Protein AF-A0A7W7Q3E3-F1 (afdb_monomer)

Mean predicted aligned error: 6.88 Å

Organism: NCBI:txid1768010

Sequence (98 aa):
MSEHPETGPVPVGLDIVYHEVDSMLVIAVTGEVDLQTAPALHKAVTAGIERTRGEPCVLDLTTVTFLGSAGLTTLVEATSFGEARREPLRIVVDSTVP

Secondary structure (DSSP, 8-state):
--PPP--PPPPTTEEEEEEEETTEEEEEEEEEESTTTHHHHHHHHHHHHTTSSSSPEEEEEEEEEEE-HHHHHHHHHHHHHHHHHT--EEEE------

pLDDT: mean 87.07, std 15.76, range [41.16, 97.88]

Nearest PDB structures (foldseek):
  1vc1-assem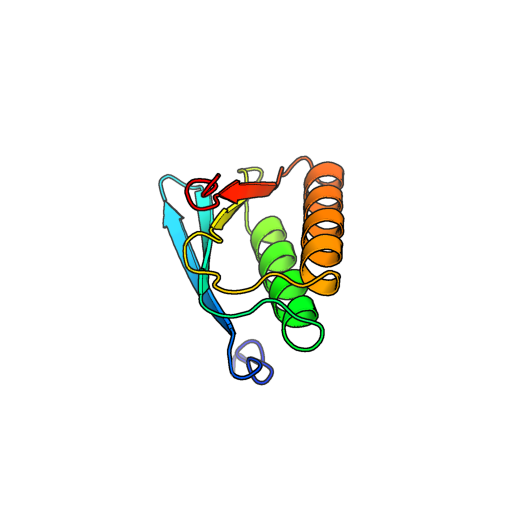bly1_B  TM=9.183E-01  e=1.420E-06  Thermotoga maritima
  1sbo-assembly1_A  TM=8.862E-01  e=2.100E-05  Thermotoga maritima
  1til-assembly1_B  TM=7.550E-01  e=6.872E-06  Geobacillus stearothermophilus
  1th8-assembly1_B  TM=7.545E-01  e=9.545E-06  Geobacillus stearothermophilus
  6jhk-assembly1_A  TM=7.669E-01  e=6.414E-05  Bacillus subtilis

Structure (mmCIF, N/CA/C/O backbone):
data_AF-A0A7W7Q3E3-F1
#
_entry.id   AF-A0A7W7Q3E3-F1
#
loop_
_atom_site.group_PDB
_atom_site.id
_atom_site.type_symbol
_atom_site.label_atom_id
_atom_site.label_alt_id
_atom_site.label_comp_id
_atom_site.label_asym_id
_atom_site.label_entity_id
_atom_site.label_seq_id
_atom_site.pdbx_PDB_ins_code
_atom_site.Cartn_x
_atom_site.Cartn_y
_atom_site.Cartn_z
_atom_site.occupancy
_atom_site.B_iso_or_equiv
_atom_site.auth_seq_id
_atom_site.auth_comp_id
_atom_site.auth_asym_id
_atom_site.auth_atom_id
_atom_site.pdbx_PDB_model_num
ATOM 1 N N . MET A 1 1 ? 12.327 -31.830 -4.289 1.00 42.03 1 MET A N 1
ATOM 2 C CA . MET A 1 1 ? 12.027 -31.272 -2.958 1.00 42.03 1 MET A CA 1
ATOM 3 C C . MET A 1 1 ? 12.282 -29.786 -3.092 1.00 42.03 1 MET A C 1
ATOM 5 O O . MET A 1 1 ? 13.428 -29.374 -3.031 1.00 42.03 1 MET A O 1
ATOM 9 N N . SER A 1 2 ? 11.260 -29.041 -3.505 1.00 41.16 2 SER A N 1
ATOM 10 C CA . SER A 1 2 ? 11.373 -27.614 -3.808 1.00 41.16 2 SER A CA 1
ATOM 11 C C . SER A 1 2 ? 10.485 -26.902 -2.809 1.00 41.16 2 SER A C 1
ATOM 13 O O . SER A 1 2 ? 9.271 -27.086 -2.818 1.00 41.16 2 SER A O 1
ATOM 15 N N . GLU A 1 3 ? 11.132 -26.215 -1.881 1.00 41.69 3 GLU A N 1
ATOM 16 C CA . GLU A 1 3 ? 10.503 -25.484 -0.794 1.00 41.69 3 GLU A CA 1
ATOM 17 C C . GLU A 1 3 ? 9.678 -24.333 -1.381 1.00 41.69 3 GLU A C 1
ATOM 19 O O . GLU A 1 3 ? 10.169 -23.520 -2.166 1.00 41.69 3 GLU A O 1
ATOM 24 N N . HIS A 1 4 ? 8.386 -24.324 -1.053 1.00 51.59 4 HIS A N 1
ATOM 25 C CA . HIS A 1 4 ? 7.493 -23.204 -1.316 1.00 51.59 4 HIS A CA 1
ATOM 26 C C . HIS A 1 4 ? 7.954 -21.991 -0.491 1.00 51.59 4 HIS A C 1
ATOM 28 O O . HIS A 1 4 ? 8.420 -22.180 0.633 1.00 51.59 4 HIS A O 1
ATOM 34 N N . PRO A 1 5 ? 7.819 -20.751 -0.993 1.00 51.50 5 PRO A N 1
ATOM 35 C CA . PRO A 1 5 ? 8.109 -19.576 -0.183 1.00 51.50 5 PRO A CA 1
ATOM 36 C C . PRO A 1 5 ? 7.147 -19.544 1.008 1.00 51.50 5 PRO A C 1
ATOM 38 O O . PRO A 1 5 ? 5.930 -19.585 0.831 1.00 51.50 5 PRO A O 1
ATOM 41 N N . GLU A 1 6 ? 7.703 -19.496 2.217 1.00 50.72 6 GLU A N 1
ATOM 42 C CA . GLU A 1 6 ? 6.939 -19.473 3.459 1.00 50.72 6 GLU A CA 1
ATOM 43 C C . GLU A 1 6 ? 6.042 -18.229 3.510 1.00 50.72 6 GLU A C 1
ATOM 45 O O . GLU A 1 6 ? 6.495 -17.085 3.648 1.00 50.72 6 GLU A O 1
ATOM 50 N N . THR A 1 7 ? 4.737 -18.459 3.388 1.00 52.84 7 THR A N 1
ATOM 51 C CA . THR A 1 7 ? 3.705 -17.486 3.722 1.00 52.84 7 THR A CA 1
ATOM 52 C C . THR A 1 7 ? 3.692 -17.348 5.241 1.00 52.84 7 THR A C 1
ATOM 54 O O . THR A 1 7 ? 3.123 -18.185 5.942 1.00 52.84 7 THR A O 1
ATOM 57 N N . GLY A 1 8 ? 4.345 -16.310 5.767 1.00 52.78 8 GLY A N 1
ATOM 58 C CA . GLY A 1 8 ? 4.083 -15.870 7.139 1.00 52.78 8 GLY A CA 1
ATOM 59 C C . GLY A 1 8 ? 2.576 -15.630 7.333 1.00 52.78 8 GLY A C 1
ATOM 60 O O . GLY A 1 8 ? 1.885 -15.377 6.342 1.00 52.78 8 GLY A O 1
ATOM 61 N N . PRO A 1 9 ? 2.045 -15.735 8.565 1.00 52.28 9 PRO A N 1
ATOM 62 C CA . PRO A 1 9 ? 0.621 -15.545 8.808 1.00 52.28 9 PRO A CA 1
ATOM 63 C C . PRO A 1 9 ? 0.208 -14.177 8.268 1.00 52.28 9 PRO A C 1
ATOM 65 O O . PRO A 1 9 ? 0.756 -13.153 8.678 1.00 52.28 9 PRO A O 1
ATOM 68 N N . VAL A 1 10 ? -0.720 -14.177 7.311 1.00 55.00 10 VAL A N 1
ATOM 69 C CA . VAL A 1 10 ? -1.329 -12.942 6.825 1.00 55.00 10 VAL A CA 1
ATOM 70 C C . VAL A 1 10 ? -2.062 -12.350 8.030 1.00 55.00 10 VAL A C 1
ATOM 72 O O . VAL A 1 10 ? -2.873 -13.063 8.633 1.00 55.00 10 VAL A O 1
ATOM 75 N N . PRO A 1 11 ? -1.730 -11.128 8.475 1.00 57.50 11 PRO A N 1
ATOM 76 C CA . PRO A 1 11 ? -2.421 -10.530 9.604 1.00 57.50 11 PRO A CA 1
ATOM 77 C C . PRO A 1 11 ? -3.926 -10.499 9.315 1.00 57.50 11 PRO A C 1
ATOM 79 O O . PRO A 1 11 ? -4.359 -10.176 8.208 1.00 57.50 11 PRO A O 1
ATOM 82 N N . VAL A 1 12 ? -4.720 -10.912 10.303 1.00 67.62 12 VAL A N 1
ATOM 83 C CA . VAL A 1 12 ? -6.179 -10.994 10.178 1.00 67.62 12 VAL A CA 1
ATOM 84 C C . VAL A 1 12 ? -6.702 -9.589 9.874 1.00 67.62 12 VAL A C 1
ATOM 86 O O . VAL A 1 12 ? -6.446 -8.678 10.654 1.00 67.62 12 VAL A O 1
ATOM 89 N N . GLY A 1 13 ? -7.396 -9.408 8.749 1.00 77.25 13 GLY A N 1
ATOM 90 C CA . GLY A 1 13 ? -7.928 -8.102 8.335 1.00 77.25 13 GLY A CA 1
ATOM 91 C C . GLY A 1 13 ? -7.267 -7.469 7.106 1.00 77.25 13 GLY A C 1
ATOM 92 O O . GLY A 1 13 ? -7.704 -6.395 6.707 1.00 77.25 13 GLY A O 1
ATOM 93 N N . LEU A 1 14 ? -6.278 -8.121 6.479 1.00 91.06 14 LEU A N 1
ATOM 94 C CA . LEU A 1 14 ? -5.728 -7.699 5.186 1.00 91.06 14 LEU A CA 1
ATOM 95 C C . LEU A 1 14 ? -5.664 -8.880 4.208 1.00 91.06 14 LEU A C 1
ATOM 97 O O . LEU A 1 14 ? -4.972 -9.862 4.471 1.00 91.06 14 LEU A O 1
ATOM 101 N N . ASP A 1 15 ? -6.354 -8.771 3.076 1.00 95.50 15 ASP A N 1
ATOM 102 C CA . ASP A 1 15 ? -6.237 -9.702 1.950 1.00 95.50 15 ASP A CA 1
ATOM 103 C C . ASP A 1 15 ? -5.470 -9.036 0.804 1.00 95.50 15 ASP A C 1
ATOM 105 O O . ASP A 1 15 ? -5.664 -7.848 0.528 1.00 95.50 15 ASP A O 1
ATOM 109 N N . ILE A 1 16 ? -4.568 -9.788 0.169 1.00 96.38 16 ILE A N 1
ATOM 110 C CA . ILE A 1 16 ? -3.711 -9.295 -0.913 1.00 96.38 16 ILE A CA 1
ATOM 111 C C . ILE A 1 16 ? -3.754 -10.291 -2.066 1.00 96.38 16 ILE A C 1
ATOM 113 O O . ILE A 1 16 ? -3.291 -11.427 -1.938 1.00 96.38 16 ILE A O 1
ATOM 117 N N . VAL A 1 17 ? -4.237 -9.831 -3.216 1.00 96.38 17 VAL A N 1
ATOM 118 C CA . VAL A 1 17 ? -4.337 -10.622 -4.444 1.00 96.38 17 VAL A CA 1
ATOM 119 C C . VAL A 1 17 ? -3.481 -9.993 -5.536 1.00 96.38 17 VAL A C 1
ATOM 121 O O . VAL A 1 17 ? -3.398 -8.774 -5.662 1.00 96.38 17 VAL A O 1
ATOM 124 N N . TYR A 1 18 ? -2.835 -10.836 -6.338 1.00 95.06 18 TYR A N 1
ATOM 125 C CA . TYR A 1 18 ? -2.008 -10.414 -7.464 1.00 95.06 18 TYR A CA 1
ATOM 126 C C . TYR A 1 18 ? -2.727 -10.738 -8.771 1.00 95.06 18 TYR A C 1
ATOM 128 O O . TYR A 1 18 ? -3.148 -11.877 -8.986 1.00 95.06 18 TYR A O 1
ATOM 136 N N . HIS A 1 19 ? -2.822 -9.756 -9.658 1.00 94.06 19 HIS A N 1
ATOM 137 C CA . HIS A 1 19 ? -3.362 -9.905 -11.002 1.00 94.06 19 HIS A CA 1
ATOM 138 C C . HIS A 1 19 ? -2.335 -9.423 -12.023 1.00 94.06 19 HIS A C 1
ATOM 140 O O . HIS A 1 19 ? -1.711 -8.384 -11.836 1.00 94.06 19 HIS A O 1
ATOM 146 N N . GLU A 1 20 ? -2.178 -10.157 -13.120 1.00 91.88 20 GLU A N 1
ATOM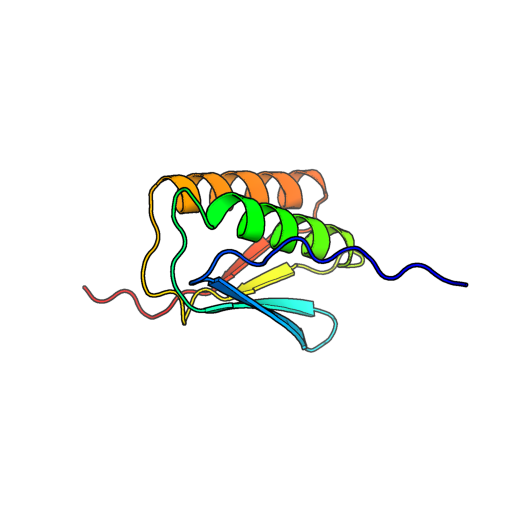 147 C CA . GLU A 1 20 ? -1.441 -9.672 -14.286 1.00 91.88 20 GLU A CA 1
ATOM 148 C C . GLU A 1 20 ? -2.444 -9.138 -15.312 1.00 91.88 20 GLU A C 1
ATOM 150 O O . GLU A 1 20 ? -3.361 -9.853 -15.721 1.00 91.88 20 GLU A O 1
ATOM 155 N N . VAL A 1 21 ? -2.283 -7.878 -15.715 1.00 88.81 21 VAL A N 1
ATOM 156 C CA . VAL A 1 21 ? -3.142 -7.199 -16.694 1.00 88.81 21 VAL A CA 1
ATOM 157 C C . VAL A 1 21 ? -2.242 -6.532 -17.720 1.00 88.81 21 VAL A C 1
ATOM 159 O O . VAL A 1 21 ? -1.464 -5.659 -17.358 1.00 88.81 21 VAL A O 1
ATOM 162 N N . ASP A 1 22 ? -2.313 -6.956 -18.985 1.00 84.81 22 ASP A N 1
ATOM 163 C CA . ASP A 1 22 ? -1.520 -6.389 -20.088 1.00 84.81 22 ASP A CA 1
ATOM 164 C C . ASP A 1 22 ? -0.038 -6.168 -19.725 1.00 84.81 22 ASP A C 1
ATOM 166 O O . ASP A 1 22 ? 0.513 -5.088 -19.917 1.00 84.81 22 ASP A O 1
ATOM 170 N N . SER A 1 23 ? 0.612 -7.201 -19.169 1.00 83.38 23 SER A N 1
ATOM 171 C CA . SER A 1 23 ? 2.008 -7.212 -18.674 1.00 83.38 23 SER A CA 1
ATOM 172 C C . SER A 1 23 ? 2.320 -6.345 -17.443 1.00 83.38 23 SER A C 1
ATOM 174 O O . SER A 1 23 ? 3.458 -6.327 -16.975 1.00 83.38 23 SER A O 1
ATOM 176 N N . MET A 1 24 ? 1.309 -5.708 -16.861 1.00 88.38 24 MET A N 1
ATOM 177 C CA . MET A 1 24 ? 1.394 -4.962 -15.613 1.00 88.38 24 MET A CA 1
ATOM 178 C C . MET A 1 24 ? 0.989 -5.838 -14.425 1.00 88.38 24 MET A C 1
ATOM 180 O O . MET A 1 24 ? 0.015 -6.590 -14.499 1.00 88.38 24 MET A O 1
ATOM 184 N N . LEU A 1 25 ? 1.710 -5.721 -13.310 1.00 94.06 25 LEU A N 1
ATOM 185 C CA . LEU A 1 25 ? 1.313 -6.360 -12.058 1.00 94.06 25 LEU A CA 1
ATOM 186 C C . LEU A 1 25 ? 0.385 -5.427 -11.283 1.00 94.06 25 LEU A C 1
ATOM 188 O O . LEU A 1 25 ? 0.757 -4.293 -10.983 1.00 94.06 25 LEU A O 1
ATOM 192 N N . VAL A 1 26 ? -0.791 -5.928 -10.926 1.00 96.31 26 VAL A N 1
ATOM 193 C CA . VAL A 1 26 ? -1.753 -5.275 -10.041 1.00 96.31 26 VAL A CA 1
ATOM 194 C C . VAL A 1 26 ? -1.792 -6.033 -8.721 1.00 96.31 26 VAL A C 1
ATOM 196 O O . VAL A 1 26 ? -1.994 -7.245 -8.691 1.00 96.31 26 VAL A O 1
ATOM 199 N N . ILE A 1 27 ? -1.606 -5.311 -7.627 1.00 97.38 27 ILE A N 1
ATOM 200 C CA . ILE A 1 27 ? -1.702 -5.803 -6.258 1.00 97.38 27 ILE A CA 1
ATOM 201 C C . ILE A 1 27 ? -2.990 -5.222 -5.684 1.00 97.38 27 ILE A C 1
ATOM 203 O O . ILE A 1 27 ? -3.036 -4.040 -5.351 1.00 97.38 27 ILE A O 1
ATOM 207 N N . ALA A 1 28 ? -4.038 -6.034 -5.613 1.00 97.44 28 ALA A N 1
ATOM 208 C CA . ALA A 1 28 ? -5.322 -5.648 -5.047 1.00 97.44 28 ALA A CA 1
ATOM 209 C C . ALA A 1 28 ? -5.338 -5.928 -3.546 1.00 97.44 28 ALA A C 1
ATOM 211 O O . ALA A 1 28 ? -4.998 -7.031 -3.112 1.00 97.44 28 ALA A O 1
ATOM 212 N N . VAL A 1 29 ? -5.726 -4.923 -2.763 1.00 97.12 29 VAL A N 1
ATOM 213 C CA . VAL A 1 29 ? -5.715 -4.980 -1.301 1.00 97.12 29 VAL A CA 1
ATOM 214 C C . VAL A 1 29 ? -7.120 -4.754 -0.757 1.00 97.12 29 VAL A C 1
ATOM 216 O O . VAL A 1 29 ? -7.786 -3.775 -1.090 1.00 97.12 29 VAL A O 1
ATOM 219 N N . THR A 1 30 ? -7.568 -5.651 0.117 1.00 95.88 30 THR A N 1
ATOM 220 C CA . THR A 1 30 ? -8.870 -5.555 0.792 1.00 95.88 30 THR A CA 1
ATOM 221 C C . THR A 1 30 ? -8.688 -5.544 2.304 1.00 95.88 30 THR A C 1
ATOM 223 O O . THR A 1 30 ? -7.890 -6.313 2.839 1.00 95.88 30 THR A O 1
ATOM 226 N N . GLY A 1 31 ? -9.465 -4.707 2.996 1.00 94.62 31 GLY A N 1
ATOM 227 C CA . GLY A 1 31 ? -9.486 -4.638 4.459 1.00 94.62 31 GLY A CA 1
ATOM 228 C C . GLY A 1 31 ? -8.777 -3.405 5.017 1.00 94.62 31 GLY A C 1
ATOM 229 O O . GLY A 1 31 ? -8.951 -2.305 4.498 1.00 94.62 31 GLY A O 1
ATOM 230 N N . GLU A 1 32 ? -8.014 -3.561 6.097 1.00 94.94 32 GLU A N 1
ATOM 231 C CA . GLU A 1 32 ? -7.479 -2.441 6.880 1.00 94.94 32 GLU A CA 1
ATOM 232 C C . GLU A 1 32 ? -5.950 -2.398 6.867 1.00 94.94 32 GLU A C 1
ATOM 234 O O . GLU A 1 32 ? -5.278 -3.402 7.109 1.00 94.94 32 GLU A O 1
ATOM 239 N N . VAL A 1 33 ? -5.388 -1.209 6.640 1.00 95.12 33 VAL A N 1
ATOM 240 C CA . VAL A 1 33 ? -3.945 -0.953 6.667 1.00 95.12 33 VAL A CA 1
ATOM 241 C C . VAL A 1 33 ? -3.584 -0.142 7.916 1.00 95.12 33 VAL A C 1
ATOM 243 O O . VAL A 1 33 ? -3.722 1.083 7.945 1.00 95.12 33 VAL A O 1
ATOM 246 N N . ASP A 1 34 ? -3.098 -0.818 8.953 1.00 94.06 34 ASP A N 1
ATOM 247 C CA . ASP A 1 34 ? -2.756 -0.254 10.260 1.00 94.06 34 ASP A CA 1
ATOM 248 C C . ASP A 1 34 ? -1.329 -0.641 10.704 1.00 94.06 34 ASP A C 1
ATOM 250 O O . ASP A 1 34 ? -0.513 -1.095 9.907 1.00 94.06 34 ASP A O 1
ATOM 254 N N . LEU A 1 35 ? -0.992 -0.443 11.984 1.00 95.00 35 LEU A N 1
ATOM 255 C CA . LEU A 1 35 ? 0.327 -0.804 12.525 1.00 95.00 35 LEU A CA 1
ATOM 256 C C . LEU A 1 35 ? 0.655 -2.306 12.418 1.00 95.00 35 LEU A C 1
ATOM 258 O O . LEU A 1 35 ? 1.832 -2.655 12.354 1.00 95.00 35 LEU A O 1
ATOM 262 N N . GLN A 1 36 ? -0.349 -3.184 12.434 1.00 95.12 36 GLN A N 1
ATOM 263 C CA . GLN A 1 36 ? -0.184 -4.636 12.344 1.00 95.12 36 GLN A CA 1
ATOM 264 C C . GLN A 1 36 ? -0.069 -5.102 10.890 1.00 95.12 36 GLN A C 1
ATOM 266 O O . GLN A 1 36 ? 0.731 -5.989 10.590 1.00 95.12 36 GLN A O 1
ATOM 271 N N . THR A 1 37 ? -0.851 -4.515 9.983 1.00 95.69 37 THR A N 1
ATOM 272 C CA . THR A 1 37 ? -0.942 -4.963 8.585 1.00 95.69 37 THR A CA 1
ATOM 273 C C . THR A 1 37 ? 0.007 -4.217 7.637 1.00 95.69 37 THR A C 1
ATOM 275 O O . THR A 1 37 ? 0.396 -4.772 6.606 1.00 95.69 37 THR A O 1
ATOM 278 N N . ALA A 1 38 ? 0.480 -3.015 7.993 1.00 96.44 38 ALA A N 1
ATOM 279 C CA . ALA A 1 38 ? 1.416 -2.225 7.183 1.00 96.44 38 ALA A CA 1
ATOM 280 C C . ALA A 1 38 ? 2.714 -2.972 6.791 1.00 96.44 38 ALA A C 1
ATOM 282 O O . ALA A 1 38 ? 3.080 -2.925 5.613 1.00 96.44 38 ALA A O 1
ATOM 283 N N . PRO A 1 39 ? 3.389 -3.738 7.678 1.00 95.94 39 PRO A N 1
ATOM 284 C CA . PRO A 1 39 ? 4.570 -4.510 7.280 1.00 95.94 39 PRO A CA 1
ATOM 285 C C . PRO A 1 39 ? 4.280 -5.562 6.197 1.00 95.94 39 PRO A C 1
ATOM 287 O O . PRO A 1 39 ? 5.124 -5.812 5.332 1.00 95.94 39 PRO A O 1
ATOM 290 N N . ALA A 1 40 ? 3.088 -6.172 6.224 1.00 95.81 40 ALA A N 1
ATOM 291 C CA . ALA A 1 40 ? 2.671 -7.148 5.221 1.00 95.81 40 ALA A CA 1
ATOM 292 C C . ALA A 1 40 ? 2.425 -6.475 3.863 1.00 95.81 40 ALA A C 1
ATOM 294 O O . ALA A 1 40 ? 2.914 -6.970 2.845 1.00 95.81 40 ALA A O 1
ATOM 295 N N . LEU A 1 41 ? 1.755 -5.316 3.860 1.00 96.88 41 LEU A N 1
ATOM 296 C CA . LEU A 1 41 ? 1.568 -4.497 2.662 1.00 96.88 41 LEU A CA 1
ATOM 297 C C . LEU A 1 41 ? 2.914 -4.085 2.053 1.00 96.88 41 LEU A C 1
ATOM 299 O O . LEU A 1 41 ? 3.135 -4.296 0.863 1.00 96.88 41 LEU A O 1
ATOM 303 N N . HIS A 1 42 ? 3.837 -3.562 2.868 1.00 97.12 42 HIS A N 1
ATOM 304 C CA . HIS A 1 42 ? 5.162 -3.148 2.403 1.00 97.12 42 HIS A CA 1
ATOM 305 C C . HIS A 1 42 ? 5.887 -4.298 1.692 1.00 97.12 42 HIS A C 1
ATOM 307 O O . HIS A 1 42 ? 6.344 -4.143 0.561 1.00 97.12 42 HIS A O 1
ATOM 313 N N . LYS A 1 43 ? 5.944 -5.477 2.329 1.00 97.00 43 LYS A N 1
ATOM 314 C CA . LYS A 1 43 ? 6.591 -6.670 1.764 1.00 97.00 43 LYS A CA 1
ATOM 315 C C . LYS A 1 43 ? 5.937 -7.122 0.455 1.00 97.00 43 LYS A C 1
ATOM 317 O O . LYS A 1 43 ? 6.644 -7.533 -0.460 1.00 97.00 43 LYS A O 1
ATOM 322 N N . ALA A 1 44 ? 4.608 -7.079 0.369 1.00 96.25 44 ALA A N 1
ATOM 323 C CA . ALA A 1 44 ? 3.882 -7.455 -0.840 1.00 96.25 44 ALA A CA 1
ATOM 324 C C . ALA A 1 44 ? 4.198 -6.513 -2.010 1.00 96.25 44 ALA A C 1
ATOM 326 O O . ALA A 1 44 ? 4.501 -6.974 -3.110 1.00 96.25 44 ALA A O 1
ATOM 327 N N . VAL A 1 45 ? 4.187 -5.201 -1.761 1.00 96.44 45 VAL A N 1
ATOM 328 C CA . VAL A 1 45 ? 4.421 -4.189 -2.796 1.00 96.44 45 VAL A CA 1
ATOM 329 C C . VAL A 1 45 ? 5.861 -4.217 -3.292 1.00 96.44 45 VAL A C 1
ATOM 331 O O . VAL A 1 45 ? 6.076 -4.249 -4.502 1.00 96.44 45 VAL A O 1
ATOM 334 N N . THR A 1 46 ? 6.852 -4.281 -2.400 1.00 95.88 46 THR A N 1
ATOM 335 C CA . THR A 1 46 ? 8.263 -4.350 -2.815 1.00 95.88 46 THR A CA 1
ATOM 336 C C . THR A 1 46 ? 8.563 -5.633 -3.586 1.00 95.88 46 THR A C 1
ATOM 338 O O . THR A 1 46 ? 9.170 -5.568 -4.652 1.00 95.88 46 THR A O 1
ATOM 341 N N . ALA A 1 47 ? 8.048 -6.781 -3.135 1.00 94.75 47 ALA A N 1
ATOM 342 C CA . ALA A 1 47 ? 8.185 -8.045 -3.859 1.00 94.75 47 ALA A CA 1
ATOM 343 C C . ALA A 1 47 ? 7.412 -8.063 -5.190 1.00 94.75 47 ALA A C 1
ATOM 345 O O . ALA A 1 47 ? 7.722 -8.861 -6.076 1.00 94.75 47 ALA A O 1
ATOM 346 N N . GLY A 1 48 ? 6.367 -7.247 -5.329 1.00 93.75 48 GLY A N 1
ATOM 347 C CA . GLY A 1 48 ? 5.668 -7.038 -6.591 1.00 93.75 48 GLY A CA 1
ATOM 348 C C . GLY A 1 48 ? 6.494 -6.200 -7.562 1.00 93.75 48 GLY A C 1
ATOM 349 O O . GLY A 1 48 ? 6.705 -6.625 -8.692 1.00 93.75 48 GLY A O 1
ATOM 350 N N . ILE A 1 49 ? 7.036 -5.072 -7.097 1.00 93.75 49 ILE A N 1
ATOM 351 C CA . ILE A 1 49 ? 7.948 -4.213 -7.870 1.00 93.75 49 ILE A CA 1
ATOM 352 C C . ILE A 1 49 ? 9.154 -5.023 -8.369 1.00 93.75 49 ILE A C 1
ATOM 354 O O . ILE A 1 49 ? 9.481 -4.986 -9.543 1.00 93.75 49 ILE A O 1
ATOM 358 N N . GLU A 1 50 ? 9.765 -5.854 -7.524 1.00 92.56 50 GLU A N 1
ATOM 359 C CA . GLU A 1 50 ? 10.888 -6.711 -7.936 1.00 92.56 50 GLU A CA 1
ATOM 360 C C . GLU A 1 50 ? 10.536 -7.726 -9.037 1.00 92.56 50 GLU A C 1
ATOM 362 O O . GLU A 1 50 ? 11.427 -8.219 -9.733 1.00 92.56 50 GLU A O 1
ATOM 367 N N . ARG A 1 51 ? 9.250 -8.063 -9.192 1.00 89.56 51 ARG A N 1
ATOM 368 C CA . ARG A 1 51 ? 8.762 -8.955 -10.250 1.00 89.56 51 ARG A CA 1
ATOM 369 C C . ARG A 1 51 ? 8.437 -8.217 -11.540 1.00 89.56 51 ARG A C 1
ATOM 371 O O . ARG A 1 51 ? 8.437 -8.863 -12.592 1.00 89.56 51 ARG A O 1
ATOM 378 N N . THR A 1 52 ? 8.151 -6.915 -11.492 1.00 81.81 52 THR A N 1
ATOM 379 C CA . THR A 1 52 ? 7.854 -6.160 -12.705 1.00 81.81 52 THR A CA 1
ATOM 380 C C . THR A 1 52 ? 9.152 -5.974 -13.486 1.00 81.81 52 THR A C 1
ATOM 382 O O . THR A 1 52 ? 10.141 -5.442 -13.000 1.00 81.81 52 THR A O 1
ATOM 385 N N . ARG A 1 53 ? 9.211 -6.507 -14.712 1.00 81.06 53 ARG A N 1
ATOM 386 C CA . ARG A 1 53 ? 10.434 -6.525 -15.539 1.00 81.06 53 ARG A CA 1
ATOM 387 C C . ARG A 1 53 ? 10.704 -5.158 -16.185 1.00 81.06 53 ARG A C 1
ATOM 389 O O . ARG A 1 53 ? 10.860 -5.077 -17.399 1.00 81.06 53 ARG A O 1
ATOM 39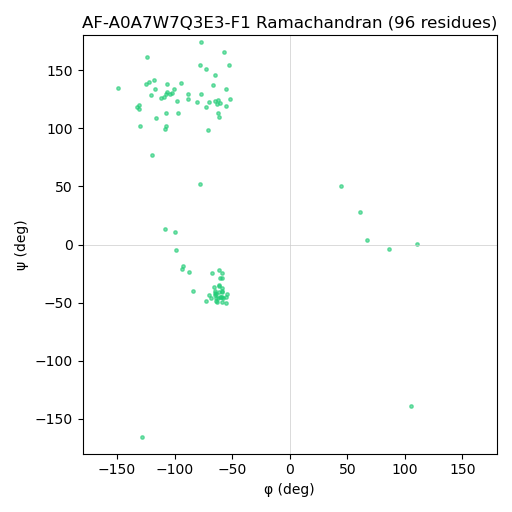6 N N . GLY A 1 54 ? 10.715 -4.094 -15.386 1.00 79.81 54 GLY A N 1
ATOM 397 C CA . GLY A 1 54 ? 10.751 -2.704 -15.847 1.00 79.81 54 GLY A CA 1
ATOM 398 C C . GLY A 1 54 ? 9.375 -2.102 -16.153 1.00 79.81 54 GLY A C 1
ATOM 399 O O . GLY A 1 54 ? 9.290 -0.910 -16.440 1.00 79.81 54 GLY A O 1
ATOM 400 N N . GLU A 1 55 ? 8.305 -2.894 -16.063 1.00 87.62 55 GLU A N 1
ATOM 401 C CA . GLU A 1 55 ? 6.929 -2.396 -16.151 1.00 87.62 55 GLU A CA 1
ATOM 402 C C . GLU A 1 55 ? 6.499 -1.748 -14.822 1.00 87.62 55 GLU A C 1
ATOM 404 O O . GLU A 1 55 ? 7.037 -2.094 -13.762 1.00 87.62 55 GLU A O 1
ATOM 409 N N . PRO A 1 56 ? 5.542 -0.805 -14.819 1.00 86.31 56 PRO A N 1
ATOM 410 C CA . PRO A 1 56 ? 5.093 -0.205 -13.574 1.00 86.31 56 PRO A CA 1
ATOM 411 C C . PRO A 1 56 ? 4.235 -1.189 -12.761 1.00 86.31 56 PRO A C 1
ATOM 413 O O . PRO A 1 56 ? 3.551 -2.052 -13.306 1.00 86.31 56 PRO A O 1
ATOM 416 N N . CYS A 1 57 ? 4.262 -1.051 -11.438 1.00 94.69 57 CYS A N 1
ATOM 417 C CA . CYS A 1 57 ? 3.453 -1.855 -10.520 1.00 94.69 57 CYS A CA 1
ATOM 418 C C . CYS A 1 57 ? 2.232 -1.037 -10.084 1.00 94.69 57 CYS A C 1
ATOM 420 O O . CYS A 1 57 ? 2.379 0.137 -9.737 1.00 94.69 57 CYS A O 1
ATOM 422 N N . VAL A 1 58 ? 1.035 -1.624 -10.103 1.00 96.38 58 VAL A N 1
ATOM 423 C CA . VAL A 1 58 ? -0.193 -0.989 -9.605 1.00 96.38 58 VAL A CA 1
ATOM 424 C C . VAL A 1 58 ? -0.535 -1.548 -8.235 1.00 96.38 58 VAL A C 1
ATOM 426 O O . VAL A 1 58 ? -0.612 -2.758 -8.055 1.00 96.38 58 VAL A O 1
ATOM 429 N N . LEU A 1 59 ? -0.797 -0.665 -7.285 1.00 97.56 59 LEU A N 1
ATOM 430 C CA . LEU A 1 59 ? -1.388 -0.973 -5.996 1.0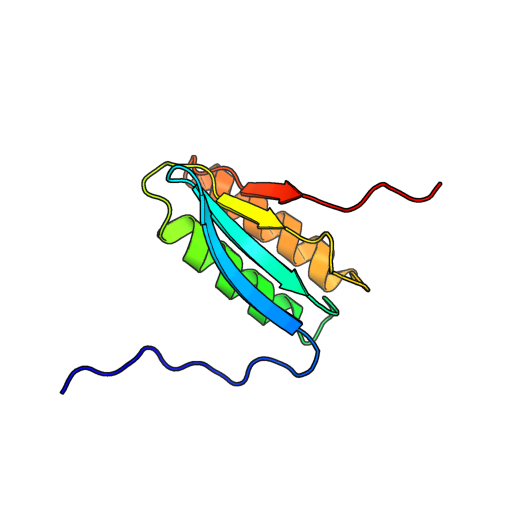0 97.56 59 LEU A CA 1
ATOM 431 C C . LEU A 1 59 ? -2.825 -0.454 -5.986 1.00 97.56 59 LEU A C 1
ATOM 433 O O . LEU A 1 59 ? -3.050 0.755 -6.033 1.00 97.56 59 LEU A O 1
ATOM 437 N N . ASP A 1 60 ? -3.784 -1.367 -5.941 1.00 97.12 60 ASP A N 1
ATOM 438 C CA . ASP A 1 60 ? -5.207 -1.058 -5.885 1.00 97.12 60 ASP A CA 1
ATOM 439 C C . ASP A 1 60 ? -5.697 -1.119 -4.434 1.00 97.12 60 ASP A C 1
ATOM 441 O O . ASP A 1 60 ? -5.702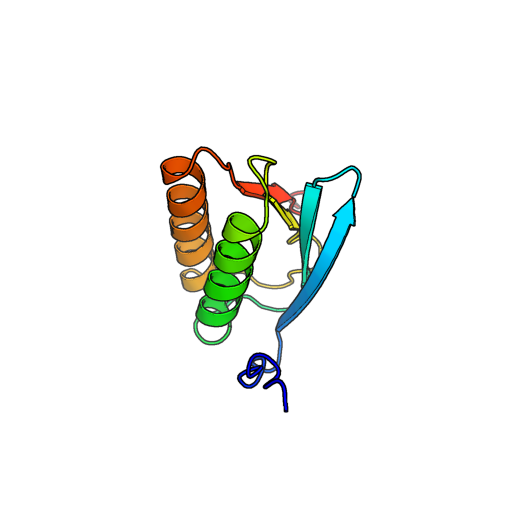 -2.177 -3.801 1.00 97.12 60 ASP A O 1
ATOM 445 N N . LEU A 1 61 ? -6.075 0.048 -3.910 1.00 96.88 61 LEU A N 1
ATOM 446 C CA . LEU A 1 61 ? -6.581 0.252 -2.555 1.00 96.88 61 LEU A CA 1
ATOM 447 C C . LEU A 1 61 ? -8.087 0.560 -2.541 1.00 96.88 61 LEU A C 1
ATOM 449 O O . LEU A 1 61 ? -8.603 1.017 -1.525 1.00 96.88 61 LEU A O 1
ATOM 453 N N . THR A 1 62 ? -8.808 0.350 -3.646 1.00 95.69 62 THR A N 1
ATOM 454 C CA . THR A 1 62 ? -10.244 0.679 -3.758 1.00 95.69 62 THR A CA 1
ATOM 455 C C . THR A 1 62 ? -11.118 -0.048 -2.733 1.00 95.69 62 THR A C 1
ATOM 457 O O . THR A 1 62 ? -12.139 0.483 -2.307 1.00 95.69 62 THR A O 1
ATOM 460 N N . THR A 1 63 ? -10.709 -1.239 -2.297 1.00 95.06 63 THR A N 1
ATOM 461 C CA . THR A 1 63 ? -11.392 -2.057 -1.281 1.00 95.06 63 THR A CA 1
ATOM 462 C C . THR A 1 63 ? -10.776 -1.952 0.118 1.00 95.06 63 THR A C 1
ATOM 464 O O . THR A 1 63 ? -11.125 -2.729 1.013 1.00 95.06 63 THR A O 1
ATOM 467 N N . VAL A 1 64 ? -9.856 -1.005 0.335 1.00 94.75 64 VAL A N 1
ATOM 468 C CA . VAL A 1 64 ? -9.310 -0.706 1.664 1.00 94.75 64 VAL A CA 1
ATOM 469 C C . VAL A 1 64 ? -10.283 0.187 2.427 1.00 94.75 64 VAL A C 1
ATOM 471 O O . VAL A 1 64 ? -10.618 1.284 1.991 1.00 94.75 64 VAL A O 1
ATOM 474 N N . THR A 1 65 ? -10.723 -0.270 3.596 1.00 92.25 65 THR A N 1
ATOM 475 C CA . THR A 1 65 ? -11.719 0.422 4.427 1.00 92.25 65 THR A CA 1
ATOM 476 C C . THR A 1 65 ? -11.097 1.349 5.466 1.00 92.25 65 THR A C 1
ATOM 478 O O . THR A 1 65 ? -11.773 2.235 5.985 1.00 92.25 65 THR A O 1
ATOM 481 N N . PHE A 1 66 ? -9.813 1.165 5.779 1.00 92.50 66 PHE A N 1
ATOM 482 C CA . PHE A 1 66 ? -9.078 2.003 6.720 1.00 92.50 66 PHE A CA 1
ATOM 483 C C . PHE A 1 66 ? -7.599 2.091 6.338 1.00 92.50 66 PHE A C 1
ATOM 485 O O . PHE A 1 66 ? -6.965 1.075 6.059 1.00 92.50 66 PHE A O 1
ATOM 492 N N . LEU A 1 67 ? -7.043 3.304 6.374 1.00 94.62 67 LEU A N 1
ATOM 493 C CA . LEU A 1 67 ? -5.624 3.569 6.147 1.00 94.62 67 LEU A CA 1
ATOM 494 C C . LEU A 1 67 ? -5.077 4.448 7.277 1.00 94.62 67 LEU A C 1
ATOM 496 O O . LEU A 1 67 ? -5.296 5.659 7.316 1.00 94.62 67 LEU A O 1
ATOM 500 N N . GLY A 1 68 ? -4.366 3.824 8.213 1.00 93.88 68 GLY A N 1
ATOM 501 C CA . GLY A 1 68 ? -3.695 4.506 9.313 1.00 93.88 68 GLY A CA 1
ATOM 502 C C . GLY A 1 68 ? -2.395 5.195 8.887 1.00 93.88 68 GLY A C 1
ATOM 503 O O . GLY A 1 68 ? -1.887 5.012 7.780 1.00 93.88 68 GLY A O 1
ATOM 504 N N . SER A 1 69 ? -1.790 5.947 9.811 1.00 97.38 69 SER A N 1
ATOM 505 C CA . SER A 1 69 ? -0.508 6.633 9.579 1.00 97.38 69 SER A CA 1
ATOM 506 C C . SER A 1 69 ? 0.627 5.677 9.207 1.00 97.38 69 SER A C 1
ATOM 508 O O . SER A 1 69 ? 1.427 5.996 8.334 1.00 97.38 69 SER A O 1
ATOM 510 N N . ALA A 1 70 ? 0.669 4.490 9.818 1.00 96.31 70 ALA A N 1
ATOM 511 C CA . ALA A 1 70 ? 1.619 3.439 9.462 1.00 96.31 70 ALA A CA 1
ATOM 512 C C . ALA A 1 70 ? 1.475 3.010 7.994 1.00 96.31 70 ALA A C 1
ATOM 514 O O . ALA A 1 70 ? 2.474 2.863 7.296 1.00 96.31 70 ALA A O 1
ATOM 515 N N . GLY A 1 71 ? 0.234 2.896 7.509 1.00 95.75 71 GLY A N 1
ATOM 516 C CA . GLY A 1 71 ? -0.053 2.608 6.110 1.00 95.75 71 GLY A CA 1
ATOM 517 C C . GLY A 1 71 ? 0.406 3.721 5.173 1.00 95.75 71 GLY A C 1
ATOM 518 O O . GLY A 1 71 ? 1.052 3.435 4.171 1.00 95.75 71 GLY A O 1
ATOM 519 N N . LEU A 1 72 ? 0.164 4.990 5.516 1.00 97.06 72 LEU A N 1
ATOM 520 C CA . LEU A 1 72 ? 0.673 6.127 4.737 1.00 97.06 72 LEU A CA 1
ATOM 521 C C . LEU A 1 72 ? 2.204 6.118 4.639 1.00 97.06 72 LEU A C 1
ATOM 523 O O . LEU A 1 72 ? 2.743 6.283 3.546 1.00 97.06 72 LEU A O 1
ATOM 527 N N . THR A 1 73 ? 2.902 5.877 5.753 1.00 97.88 73 THR A N 1
ATOM 528 C CA . THR A 1 73 ? 4.365 5.730 5.760 1.00 97.88 73 THR A CA 1
ATOM 529 C C . THR A 1 73 ? 4.804 4.602 4.828 1.00 97.88 73 THR A C 1
ATOM 531 O O . THR A 1 73 ? 5.678 4.811 3.991 1.00 97.88 73 THR A O 1
ATOM 534 N N . THR A 1 74 ? 4.139 3.444 4.888 1.00 97.19 74 THR A N 1
ATOM 535 C CA . THR A 1 74 ? 4.401 2.321 3.979 1.00 97.19 74 THR A CA 1
ATOM 536 C C . THR A 1 74 ? 4.204 2.686 2.506 1.00 97.19 74 THR A C 1
ATOM 538 O O . THR A 1 74 ? 5.017 2.283 1.676 1.00 97.19 74 THR A O 1
ATOM 541 N N . LEU A 1 75 ? 3.173 3.464 2.156 1.00 97.38 75 LEU A N 1
ATOM 542 C CA . LEU A 1 75 ? 2.964 3.914 0.774 1.00 97.38 75 LEU A CA 1
ATOM 543 C C . LEU A 1 75 ? 4.094 4.832 0.293 1.00 97.38 75 LEU A C 1
ATOM 545 O O . LEU A 1 75 ? 4.546 4.704 -0.847 1.00 97.38 75 LEU A O 1
ATOM 549 N N . VAL A 1 76 ? 4.571 5.732 1.156 1.00 97.81 76 VAL A N 1
ATOM 550 C CA . VAL A 1 76 ? 5.705 6.616 0.850 1.00 97.81 76 VAL A CA 1
ATOM 551 C C . VAL A 1 76 ? 6.975 5.795 0.624 1.00 97.81 76 VAL A C 1
ATOM 553 O O . VAL A 1 76 ? 7.626 5.952 -0.407 1.00 97.81 76 VAL A O 1
ATOM 556 N N . GLU A 1 77 ? 7.292 4.877 1.536 1.00 97.50 77 GLU A N 1
ATOM 557 C CA . GLU A 1 77 ? 8.475 4.012 1.449 1.00 97.50 77 GLU A CA 1
ATOM 558 C C . GLU A 1 77 ? 8.456 3.139 0.187 1.00 97.50 77 GLU A C 1
ATOM 560 O O . GLU A 1 77 ? 9.448 3.079 -0.544 1.00 97.50 77 GLU A O 1
ATOM 565 N N . ALA A 1 78 ? 7.314 2.519 -0.122 1.00 96.38 78 ALA A N 1
ATOM 566 C CA . ALA A 1 78 ? 7.156 1.690 -1.314 1.00 96.38 78 ALA A CA 1
ATOM 567 C C . ALA A 1 78 ? 7.265 2.503 -2.615 1.00 96.38 78 ALA A C 1
ATOM 569 O O . ALA A 1 78 ? 7.851 2.034 -3.594 1.00 96.38 78 ALA A O 1
ATOM 570 N N . THR A 1 79 ? 6.751 3.737 -2.624 1.00 95.81 79 THR A N 1
ATOM 571 C CA . THR A 1 79 ? 6.893 4.649 -3.768 1.00 95.81 79 THR A CA 1
ATOM 572 C C . THR A 1 79 ? 8.362 5.001 -3.993 1.00 95.81 79 THR A C 1
ATOM 574 O O . THR A 1 79 ? 8.865 4.837 -5.105 1.00 95.81 79 THR A O 1
ATOM 577 N N . SER A 1 80 ? 9.084 5.389 -2.935 1.00 96.19 80 SER A N 1
ATOM 578 C CA . SER A 1 80 ? 10.520 5.684 -3.017 1.00 96.19 80 SER A CA 1
ATOM 579 C C . SER A 1 80 ? 11.347 4.471 -3.458 1.00 96.19 80 SER A C 1
ATOM 581 O O . SER A 1 80 ? 12.308 4.619 -4.216 1.00 96.19 80 SER A O 1
ATOM 583 N N . PHE A 1 81 ? 10.967 3.263 -3.031 1.00 95.12 81 PHE A N 1
ATOM 584 C CA . PHE A 1 81 ? 11.608 2.021 -3.466 1.00 95.12 81 PHE A CA 1
ATOM 585 C C . PHE A 1 81 ? 11.462 1.793 -4.980 1.00 95.12 81 PHE A C 1
ATOM 587 O O . PHE A 1 81 ? 12.453 1.499 -5.652 1.00 95.12 81 PHE A O 1
ATOM 594 N N . GLY A 1 82 ? 10.258 1.972 -5.532 1.00 93.06 82 GLY A N 1
ATOM 595 C CA . GLY A 1 82 ? 10.018 1.863 -6.975 1.00 93.06 82 GLY A CA 1
ATOM 596 C C . GLY A 1 82 ? 10.748 2.937 -7.789 1.00 93.06 82 GLY A C 1
ATOM 597 O O . GLY A 1 82 ? 11.377 2.642 -8.808 1.00 93.06 82 GLY A O 1
ATOM 598 N N . GLU A 1 83 ? 10.753 4.184 -7.310 1.00 92.56 83 GLU A N 1
ATOM 599 C CA . GLU A 1 83 ? 11.467 5.296 -7.953 1.00 92.56 83 GLU A CA 1
ATOM 600 C C . GLU A 1 83 ? 12.975 5.041 -8.060 1.00 92.56 83 GLU A C 1
ATOM 602 O O . GLU A 1 83 ? 13.556 5.220 -9.134 1.00 92.56 83 GLU A O 1
ATOM 607 N N . ALA A 1 84 ? 13.603 4.555 -6.983 1.00 92.75 84 ALA A N 1
ATOM 608 C CA . ALA A 1 84 ? 15.026 4.214 -6.968 1.00 92.75 84 ALA A CA 1
ATOM 609 C C . ALA A 1 84 ? 15.396 3.151 -8.021 1.00 92.75 84 ALA A C 1
ATOM 611 O O . ALA A 1 84 ? 16.538 3.100 -8.484 1.00 92.75 84 ALA A O 1
ATOM 612 N N . ARG A 1 85 ? 14.424 2.328 -8.426 1.00 91.12 85 ARG A N 1
ATOM 613 C CA . ARG A 1 85 ? 14.570 1.245 -9.406 1.00 91.12 85 ARG A CA 1
ATOM 614 C C . ARG A 1 85 ? 14.113 1.621 -10.816 1.00 91.12 85 ARG A C 1
ATOM 616 O O . ARG A 1 85 ? 14.325 0.843 -11.738 1.00 91.12 85 ARG A O 1
ATOM 623 N N . ARG A 1 86 ? 13.548 2.821 -11.008 1.00 90.00 86 ARG A N 1
ATOM 624 C CA . ARG A 1 86 ? 12.871 3.251 -12.251 1.00 90.00 86 ARG A CA 1
ATOM 625 C C . ARG A 1 86 ? 11.655 2.382 -12.613 1.00 90.00 86 ARG A C 1
ATOM 627 O O . ARG A 1 86 ? 11.284 2.306 -13.778 1.00 90.00 86 ARG A O 1
ATOM 634 N N . GLU A 1 87 ? 11.022 1.787 -11.606 1.00 90.31 87 GLU A N 1
ATOM 635 C CA . GLU A 1 87 ? 9.824 0.944 -11.690 1.00 90.31 87 GLU A CA 1
ATOM 636 C C . GLU A 1 87 ? 8.726 1.621 -10.845 1.00 90.31 87 GLU A C 1
ATOM 638 O O . GLU A 1 87 ? 8.525 1.264 -9.682 1.00 90.31 87 GLU A O 1
ATOM 643 N N . PRO A 1 88 ? 8.073 2.688 -11.349 1.00 88.56 88 PRO A N 1
ATOM 644 C CA . PRO A 1 88 ? 7.225 3.527 -10.512 1.00 88.56 88 PRO A CA 1
ATOM 645 C C . PRO A 1 88 ? 5.983 2.774 -10.023 1.00 88.56 88 PRO A C 1
ATOM 647 O O . PRO A 1 88 ? 5.301 2.099 -10.800 1.00 88.56 88 PRO A O 1
ATOM 650 N N . LEU A 1 89 ? 5.658 2.966 -8.743 1.00 95.12 89 LEU A N 1
ATOM 651 C CA . LEU A 1 89 ? 4.414 2.501 -8.139 1.00 95.12 89 LEU A CA 1
ATOM 652 C C . LEU A 1 89 ? 3.261 3.429 -8.545 1.00 95.12 89 LEU A C 1
ATOM 654 O O . LEU A 1 89 ? 3.345 4.652 -8.416 1.00 95.12 89 LEU A O 1
ATOM 658 N N . ARG A 1 90 ? 2.168 2.852 -9.038 1.00 95.38 90 ARG A N 1
ATOM 659 C CA . ARG A 1 90 ? 0.905 3.548 -9.306 1.00 95.38 90 ARG A CA 1
ATOM 660 C C . ARG A 1 90 ? -0.104 3.133 -8.255 1.00 95.38 90 ARG A C 1
ATOM 662 O O . ARG A 1 90 ? -0.263 1.947 -8.016 1.00 95.38 90 ARG A O 1
ATOM 669 N N . ILE A 1 91 ? -0.779 4.096 -7.639 1.00 96.19 91 ILE A N 1
ATOM 670 C CA . ILE A 1 91 ? -1.761 3.826 -6.589 1.00 96.19 91 ILE A CA 1
ATOM 671 C C . ILE A 1 91 ? -3.143 4.183 -7.126 1.00 96.19 91 ILE A C 1
ATOM 673 O O . ILE A 1 91 ? -3.352 5.298 -7.604 1.00 96.19 91 ILE A O 1
ATOM 677 N N . VAL A 1 92 ? -4.064 3.228 -7.054 1.00 95.81 92 VAL A N 1
ATOM 678 C CA . VAL A 1 92 ? -5.482 3.409 -7.363 1.00 95.81 92 VAL A CA 1
ATOM 679 C C . VAL A 1 92 ? -6.229 3.459 -6.039 1.00 95.81 92 VAL A C 1
ATOM 681 O O . VAL A 1 92 ? -6.039 2.612 -5.170 1.00 95.81 92 VAL A O 1
ATOM 684 N N . VAL A 1 93 ? -7.056 4.484 -5.884 1.00 93.06 93 VAL A N 1
ATOM 685 C CA . VAL A 1 93 ? -7.971 4.646 -4.757 1.00 93.06 93 VAL A CA 1
ATOM 686 C C . VAL A 1 93 ? -9.386 4.804 -5.296 1.00 93.06 93 VAL A C 1
ATOM 688 O O . VAL A 1 93 ? -9.586 5.121 -6.472 1.00 93.06 93 VAL A O 1
ATOM 691 N N . ASP A 1 94 ? -10.359 4.579 -4.423 1.00 87.06 94 ASP A N 1
ATOM 692 C CA . ASP A 1 94 ? -11.749 4.972 -4.637 1.00 87.06 94 ASP A CA 1
ATOM 693 C C . ASP A 1 94 ? -11.869 6.491 -4.903 1.00 87.06 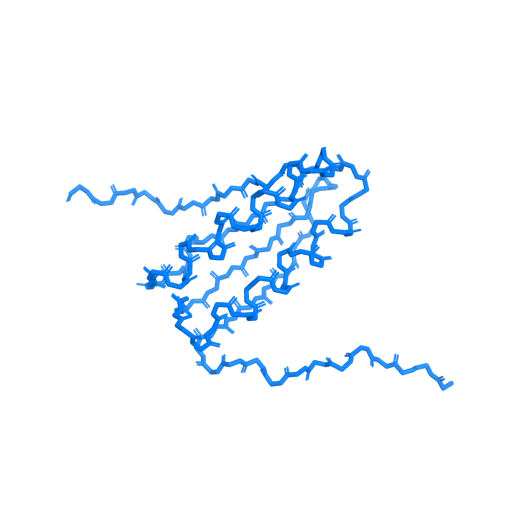94 ASP A C 1
ATOM 695 O O . ASP A 1 94 ? -10.948 7.284 -4.687 1.00 87.06 94 ASP A O 1
ATOM 699 N N . SER A 1 95 ? -13.032 6.898 -5.393 1.00 78.19 95 SER A N 1
ATOM 700 C CA . SER A 1 95 ? -13.475 8.282 -5.402 1.00 78.19 95 SER A CA 1
ATOM 701 C C . SER A 1 95 ? -13.362 8.884 -4.003 1.00 78.19 95 SER A C 1
ATOM 703 O O . SER A 1 95 ? -13.946 8.395 -3.042 1.00 78.19 95 SER A O 1
ATOM 705 N N . THR A 1 96 ? -12.657 10.005 -3.886 1.00 60.38 96 THR A N 1
ATOM 706 C CA . THR A 1 96 ? -12.634 10.765 -2.637 1.00 60.38 96 THR A CA 1
ATOM 707 C C . THR A 1 96 ? -14.053 11.240 -2.324 1.00 60.38 96 THR A C 1
ATOM 709 O O . THR A 1 96 ? -14.601 12.065 -3.060 1.00 60.38 96 THR A O 1
ATOM 712 N N . VAL A 1 97 ? -14.664 10.725 -1.255 1.00 54.72 97 VAL A N 1
ATOM 713 C CA . VAL A 1 97 ? -15.920 11.286 -0.744 1.00 54.72 97 VAL A CA 1
ATOM 714 C C . VAL A 1 97 ? -15.590 12.663 -0.137 1.00 54.72 97 VAL A C 1
ATOM 716 O O . VAL A 1 97 ? -14.694 12.722 0.709 1.00 54.72 97 VAL A O 1
ATOM 719 N N . PRO A 1 98 ? -16.219 13.761 -0.606 1.00 47.84 98 PRO A N 1
ATOM 720 C CA . PRO A 1 98 ? -15.926 15.114 -0.135 1.00 47.84 98 PRO A CA 1
ATOM 721 C C . PRO A 1 98 ?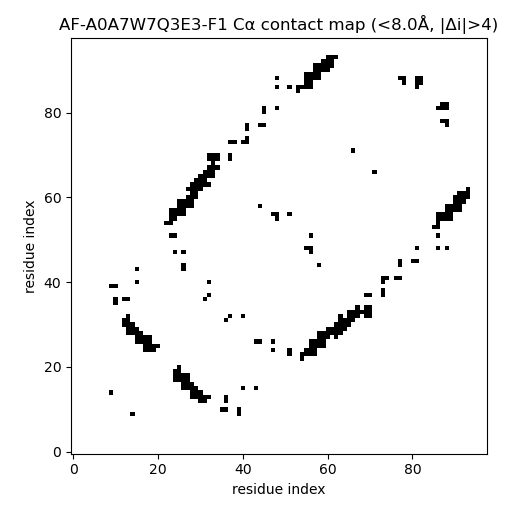 -16.324 15.369 1.322 1.00 47.84 98 PRO A C 1
ATOM 723 O O . PRO A 1 98 ? -17.283 14.723 1.807 1.00 47.84 98 PRO A O 1
#

Solvent-accessible surface area (backbone atoms only — not comparable to full-atom values): 5574 Å² total; per-residue (Å²): 140,80,83,73,83,82,77,68,84,69,50,90,58,48,48,80,46,81,45,82,53,97,86,26,45,35,39,42,34,37,36,44,29,29,83,78,33,19,65,58,52,40,54,52,51,50,59,45,44,73,64,36,89,67,38,48,2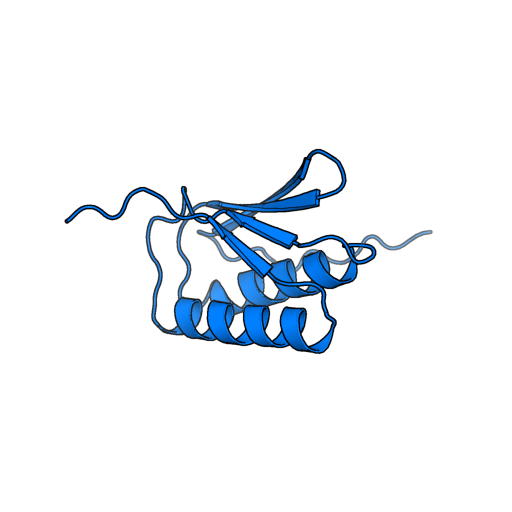9,36,40,34,40,58,56,43,79,41,76,37,72,51,24,54,52,34,53,53,52,48,37,54,55,18,52,79,68,69,24,46,58,42,78,44,65,59,83,81,79,130

Foldseek 3Di:
DDDDPDDDPQPPFKDWDWDQDPLEIEIEIAGEADPVRLVVVLVVLLVRLVPRPLEAYEYECQRYPYADPSNVVSVVVSQVSCVVVNRGYHYHYPPPDD

InterPro domains:
  IPR002645 STAS domain [PF01740] (17-84)
  IPR002645 STAS domain [PS50801] (14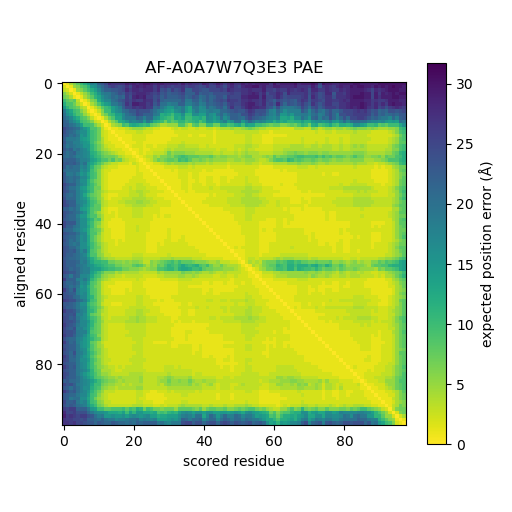-98)
  IPR003658 Anti-sigma factor antagonist [TIGR00377] (14-92)
  IPR036513 STAS domain superfamily [G3DSA:3.30.750.24] (11-97)
  IPR036513 STAS domain superfamily [SSF52091] (14-80)

Radius of gyration: 13.47 Å; Cα contacts (8 Å, |Δi|>4): 161; chains: 1; bounding box: 31×46×33 Å